Protein AF-A0A7J2QZD1-F1 (afdb_monomer)

Nearest PDB structures (foldseek):
  7pu7-assembly1_A  TM=4.861E-01  e=2.200E-01  Mycobacterium tuberculosis
  1z9f-assembly1_A  TM=4.225E-01  e=1.580E-01  Thermotoga maritima
  4rvz-assembly1_Z  TM=4.497E-01  e=9.758E-01  Archaeoglobus fulgidus DSM 4304
  8txr-assembly1_A  TM=4.037E-01  e=9.758E-01  Escherichia coli
  3f2b-assembly1_A  TM=4.109E-01  e=4.328E+00  Geobacillus kaustophilus

Secondary structure (DSSP, 8-state):
-------PPBP---BT-EEEEEE-TT---PEEEEETTTEEEEEEEEEETTEEEEEEE--HHHHHHHHHT---TT-EEEEEEEEETTEEEEEEEESS-------PPP------------------

Radius of gyration: 25.57 Å; Cα contacts (8 Å, |Δi|>4): 180; chains: 1; bounding box: 60×38×90 Å

Sequence (124 aa):
MTPSGDRKPKITFELDVPEEVTFSPDFVKPRELPSQDRGVFYIFECLHEGEEKVFLTAAWSMLQGLKDVEPLAGKTVIITKNMKEGKQHYDVEDLTNPEVPVERPGDEEPSDEDTEKVKKKGEE

Foldseek 3Di:
DPDDDDPAAEDDADAQDKFKWWAALPFDAWDWDQDPPPGIKTKGWTDGPNGTHIYIDPDPQVVVQCVVPPPRRGWIWIWHWYQDPNDIHIHIGTPRDPPDPPPDPDPPPDPDDDDDDDDDDDDD

Mean predicted aligned error: 13.03 Å

pLDDT: mean 77.76, std 17.55, range [39.12, 94.06]

Solvent-accessible surface area (backbone atoms only — not comparable to full-atom values): 7878 Å² total; per-residue (Å²): 135,83,80,91,72,82,83,56,51,71,65,77,84,45,78,79,38,75,41,63,39,29,29,40,69,82,49,84,74,68,48,80,45,80,40,99,87,78,47,63,33,38,36,41,66,27,33,42,94,87,40,72,27,28,41,76,47,72,52,64,50,45,55,50,32,56,56,76,53,55,75,51,44,56,31,36,30,35,41,30,27,42,78,53,96,90,36,88,37,35,48,55,43,65,69,73,53,91,74,67,85,78,75,72,78,72,88,71,75,84,82,78,79,86,85,90,79,89,89,79,91,80,89,132

Structure (mmCIF, N/CA/C/O backbone):
data_AF-A0A7J2QZD1-F1
#
_entry.id   AF-A0A7J2QZD1-F1
#
loop_
_atom_site.group_PDB
_atom_site.id
_atom_site.type_symbol
_atom_site.label_atom_id
_atom_site.label_alt_id
_atom_site.label_comp_id
_atom_site.label_asym_id
_atom_site.label_entity_id
_atom_site.label_seq_id
_atom_site.pdbx_PDB_ins_code
_atom_site.Cartn_x
_atom_site.Cartn_y
_atom_site.Cartn_z
_atom_site.occupancy
_atom_site.B_iso_or_equiv
_atom_site.auth_seq_id
_atom_site.auth_comp_id
_atom_site.auth_asym_id
_atom_site.auth_atom_id
_atom_site.pdbx_PDB_model_num
ATOM 1 N N . MET A 1 1 ? 23.175 7.566 18.210 1.00 39.12 1 MET A N 1
ATOM 2 C CA . MET A 1 1 ? 22.048 6.844 18.834 1.00 39.12 1 MET A CA 1
ATOM 3 C C . MET A 1 1 ? 20.766 7.443 18.282 1.00 39.12 1 MET A C 1
ATOM 5 O O . MET A 1 1 ? 20.357 8.499 18.738 1.00 39.12 1 MET A O 1
ATOM 9 N N . THR A 1 2 ? 20.207 6.861 17.224 1.00 42.78 2 THR A N 1
ATOM 10 C CA . THR A 1 2 ? 18.895 7.265 16.698 1.00 42.78 2 THR A CA 1
ATOM 11 C C . THR A 1 2 ? 17.828 6.619 17.580 1.00 42.78 2 THR A C 1
ATOM 13 O O . THR A 1 2 ? 17.892 5.404 17.775 1.00 42.78 2 THR A O 1
ATOM 16 N N . PRO A 1 3 ? 16.915 7.397 18.185 1.00 40.06 3 PRO A N 1
ATOM 17 C CA . PRO A 1 3 ? 15.989 6.872 19.173 1.00 40.06 3 PRO A CA 1
ATOM 18 C C . PRO A 1 3 ? 15.038 5.867 18.526 1.00 40.06 3 PRO A C 1
ATOM 20 O O . PRO A 1 3 ? 14.374 6.146 17.529 1.00 40.06 3 PRO A O 1
ATOM 23 N N . SER A 1 4 ? 15.005 4.683 19.125 1.00 46.69 4 SER A N 1
ATOM 24 C CA . SER A 1 4 ? 13.932 3.709 19.014 1.00 46.69 4 SER A CA 1
ATOM 25 C C . SER A 1 4 ? 12.625 4.377 19.449 1.00 46.69 4 SER A C 1
ATOM 27 O O . SER A 1 4 ? 12.433 4.629 20.634 1.00 46.69 4 SER A O 1
ATOM 29 N N . GLY A 1 5 ? 11.748 4.689 18.503 1.00 42.94 5 GLY A N 1
ATOM 30 C CA . GLY A 1 5 ? 10.390 5.156 18.762 1.00 42.94 5 GLY A CA 1
ATOM 31 C C . GLY A 1 5 ? 9.511 4.674 17.619 1.00 42.94 5 GLY A C 1
ATOM 32 O O . GLY A 1 5 ? 9.737 5.069 16.479 1.00 42.94 5 GLY A O 1
ATOM 33 N N . ASP A 1 6 ? 8.604 3.751 17.927 1.00 47.97 6 ASP A N 1
ATOM 34 C CA . ASP A 1 6 ? 7.564 3.233 17.034 1.00 47.97 6 ASP A CA 1
ATOM 35 C C . ASP A 1 6 ? 8.051 2.512 15.769 1.00 47.97 6 ASP A C 1
ATOM 37 O O . ASP A 1 6 ? 7.747 2.874 14.633 1.00 47.97 6 ASP A O 1
ATOM 41 N N . ARG A 1 7 ? 8.766 1.393 15.952 1.00 59.19 7 ARG A N 1
ATOM 42 C CA . ARG A 1 7 ? 8.829 0.362 14.904 1.00 59.19 7 ARG A CA 1
ATOM 43 C C . ARG A 1 7 ? 7.505 -0.405 14.890 1.00 59.19 7 ARG A C 1
ATOM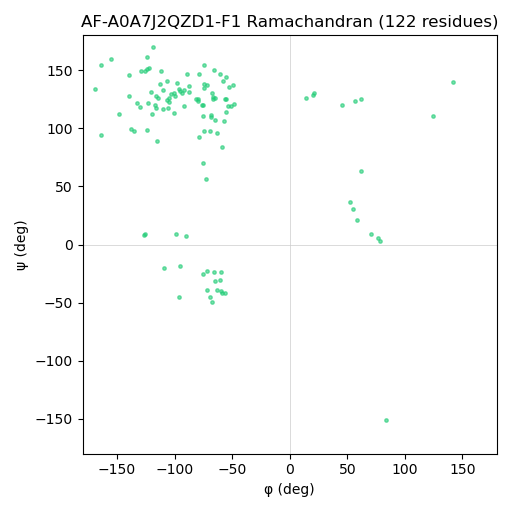 45 O O . ARG A 1 7 ? 7.482 -1.567 15.290 1.00 59.19 7 ARG A O 1
ATOM 52 N N . LYS A 1 8 ? 6.418 0.234 14.442 1.00 71.56 8 LYS A N 1
ATOM 53 C CA . LYS A 1 8 ? 5.226 -0.521 14.036 1.00 71.56 8 LYS A CA 1
ATOM 54 C C . LYS A 1 8 ? 5.673 -1.592 13.020 1.00 71.56 8 LYS A C 1
ATOM 56 O O . LYS A 1 8 ? 6.525 -1.287 12.169 1.00 71.56 8 LYS A O 1
ATOM 61 N N . PRO A 1 9 ? 5.202 -2.845 13.142 1.00 82.44 9 PRO A N 1
ATOM 62 C CA . PRO A 1 9 ? 5.580 -3.917 12.231 1.00 82.44 9 PRO A CA 1
ATOM 63 C C . PRO A 1 9 ? 5.291 -3.521 10.782 1.00 82.44 9 PRO A C 1
ATOM 65 O O . PRO A 1 9 ? 4.330 -2.806 10.506 1.00 82.44 9 PRO A O 1
ATOM 68 N N . LYS A 1 10 ? 6.151 -3.946 9.851 1.00 86.00 10 LYS A N 1
ATOM 69 C CA . LYS A 1 10 ? 5.982 -3.626 8.432 1.00 86.00 10 LYS A CA 1
ATOM 70 C C . LYS A 1 10 ? 5.230 -4.736 7.714 1.00 86.00 10 LYS A C 1
ATOM 72 O O . LYS A 1 10 ? 5.646 -5.887 7.819 1.00 86.00 10 LYS A O 1
ATOM 77 N N . ILE A 1 11 ? 4.200 -4.384 6.948 1.00 87.69 11 ILE A N 1
ATOM 78 C CA . ILE A 1 11 ? 3.570 -5.319 6.004 1.00 87.6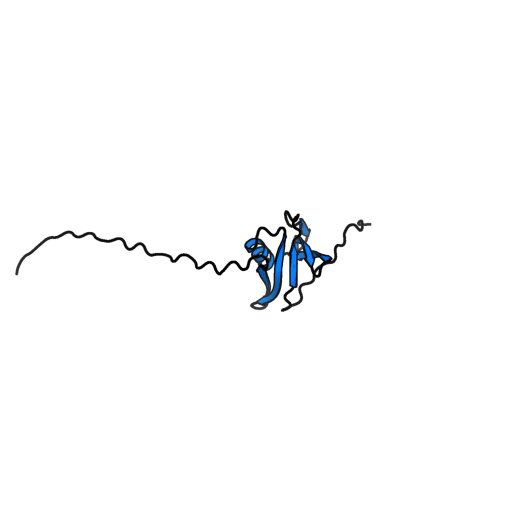9 11 ILE A CA 1
ATOM 79 C C . ILE A 1 11 ? 4.530 -5.533 4.833 1.00 87.69 11 ILE A C 1
ATOM 81 O O . ILE A 1 11 ? 5.154 -4.582 4.345 1.00 87.69 11 ILE A O 1
ATOM 85 N N . THR A 1 12 ? 4.665 -6.783 4.399 1.00 86.38 12 THR A N 1
ATOM 86 C CA . THR A 1 12 ? 5.446 -7.151 3.217 1.00 86.38 12 THR A CA 1
ATOM 87 C C . THR A 1 12 ? 4.512 -7.810 2.218 1.00 86.38 12 THR A C 1
ATOM 89 O O . THR A 1 12 ? 4.057 -8.913 2.459 1.00 86.38 12 THR A O 1
ATOM 92 N N . PHE A 1 13 ? 4.263 -7.147 1.090 1.00 88.62 13 PHE A N 1
ATOM 93 C CA . PHE A 1 13 ? 3.422 -7.706 0.032 1.00 88.62 13 PHE A CA 1
ATOM 94 C C . PHE A 1 13 ? 4.183 -8.791 -0.739 1.00 88.62 13 PHE A C 1
ATOM 96 O O . PHE A 1 13 ? 5.152 -8.499 -1.466 1.00 88.62 13 PHE A O 1
ATOM 103 N N . GLU A 1 14 ? 3.749 -10.035 -0.557 1.00 89.94 14 GLU A N 1
ATOM 104 C CA . GLU A 1 14 ? 4.198 -11.186 -1.337 1.00 89.94 14 GLU A CA 1
ATOM 105 C C . GLU A 1 14 ? 3.586 -11.164 -2.745 1.00 89.94 14 GLU A C 1
ATOM 107 O O . GLU A 1 14 ? 2.582 -10.504 -3.001 1.00 89.94 14 GLU A O 1
ATOM 112 N N . LEU A 1 15 ? 4.264 -11.802 -3.701 1.00 91.44 15 LEU A N 1
ATOM 113 C CA . LEU A 1 15 ? 3.820 -11.796 -5.094 1.00 91.44 15 LEU A CA 1
ATOM 114 C C . LEU A 1 15 ? 2.616 -12.728 -5.272 1.00 91.44 15 LEU A C 1
ATOM 116 O O . LEU A 1 15 ? 2.661 -13.852 -4.784 1.00 91.44 15 LEU A O 1
ATOM 120 N N . ASP A 1 16 ? 1.593 -12.262 -5.989 1.00 90.25 16 ASP A N 1
ATOM 121 C CA . ASP A 1 16 ? 0.336 -12.972 -6.258 1.00 90.25 16 ASP A CA 1
ATOM 122 C C . ASP A 1 16 ? -0.424 -13.376 -4.973 1.00 90.25 16 ASP A C 1
ATOM 124 O O . ASP A 1 16 ? -1.269 -14.272 -4.990 1.00 90.25 16 ASP A O 1
ATOM 128 N N . VAL A 1 17 ? -0.132 -12.707 -3.850 1.00 92.25 17 VAL A N 1
ATOM 129 C CA . VAL A 1 17 ? -0.806 -12.898 -2.561 1.00 92.25 17 VAL A CA 1
ATOM 130 C C . VAL A 1 17 ? -1.650 -11.655 -2.260 1.00 92.25 17 VAL A C 1
ATOM 132 O O . VAL A 1 17 ? -1.089 -10.559 -2.152 1.00 92.25 17 VAL A O 1
ATOM 135 N N . PRO A 1 18 ? -2.986 -11.792 -2.166 1.00 92.50 18 PRO A N 1
ATOM 136 C CA . PRO A 1 18 ? -3.863 -10.692 -1.797 1.00 92.50 18 PRO A CA 1
ATOM 137 C C . PRO A 1 18 ? -3.761 -10.420 -0.295 1.00 92.50 18 PRO A C 1
ATOM 139 O O . PRO A 1 18 ? -4.073 -11.283 0.523 1.00 92.50 18 PRO A O 1
ATOM 142 N N . GLU A 1 19 ? -3.359 -9.203 0.059 1.00 92.50 19 GLU A N 1
ATOM 143 C CA . GLU A 1 19 ? -3.206 -8.774 1.448 1.00 92.50 19 GLU A CA 1
ATOM 144 C C . GLU A 1 19 ? -4.352 -7.835 1.829 1.00 92.50 19 GLU A C 1
ATOM 146 O O . GLU A 1 19 ? -4.488 -6.747 1.264 1.00 92.50 19 GLU A O 1
ATOM 151 N N . GLU A 1 20 ? -5.170 -8.237 2.803 1.00 93.25 20 GLU A N 1
ATOM 152 C CA . GLU A 1 20 ? -6.240 -7.392 3.339 1.00 93.25 20 GLU A CA 1
ATOM 153 C C . GLU A 1 20 ? -5.669 -6.372 4.330 1.00 93.25 20 GLU A C 1
ATOM 155 O O . GLU A 1 20 ? -4.980 -6.717 5.297 1.00 93.25 20 GLU A O 1
ATOM 160 N N . VAL A 1 21 ? -5.952 -5.095 4.091 1.00 92.12 21 VAL A N 1
ATOM 161 C CA . VAL A 1 21 ? -5.423 -3.973 4.859 1.00 92.12 21 VAL A CA 1
ATOM 162 C C . VAL A 1 21 ? -6.563 -3.029 5.212 1.00 92.12 21 VAL A C 1
ATOM 164 O O . VAL A 1 21 ? -7.239 -2.493 4.339 1.00 92.12 21 VAL A O 1
ATOM 167 N N . THR A 1 22 ? -6.764 -2.788 6.504 1.00 91.75 22 THR A N 1
ATOM 168 C CA . THR A 1 22 ? -7.776 -1.848 7.001 1.00 91.75 22 THR A CA 1
ATOM 169 C C . THR A 1 22 ? -7.110 -0.569 7.475 1.00 91.75 22 THR A C 1
ATOM 171 O O . THR A 1 22 ? -6.260 -0.598 8.356 1.00 91.75 22 THR A O 1
ATOM 174 N N . PHE A 1 23 ? -7.472 0.581 6.929 1.00 90.44 23 PHE A N 1
ATOM 175 C CA . PHE A 1 23 ? -6.934 1.855 7.398 1.00 90.44 23 PHE A CA 1
ATOM 176 C C . PHE A 1 23 ? -7.634 2.305 8.677 1.00 90.44 23 PHE A C 1
ATOM 178 O O . PHE A 1 23 ? -8.828 2.077 8.872 1.00 90.44 23 PHE A O 1
ATOM 185 N N . SER A 1 24 ? -6.889 2.984 9.551 1.00 84.62 24 SER A N 1
ATOM 186 C CA . SER A 1 24 ? -7.468 3.546 10.772 1.00 84.62 24 SER A CA 1
ATOM 187 C C . SER A 1 24 ? -8.608 4.523 10.430 1.00 84.62 24 SER A C 1
ATOM 189 O O . SER A 1 24 ? -8.473 5.288 9.471 1.00 84.62 24 SER A O 1
ATOM 191 N N . PRO A 1 25 ? -9.717 4.555 11.190 1.00 82.94 25 PRO A N 1
A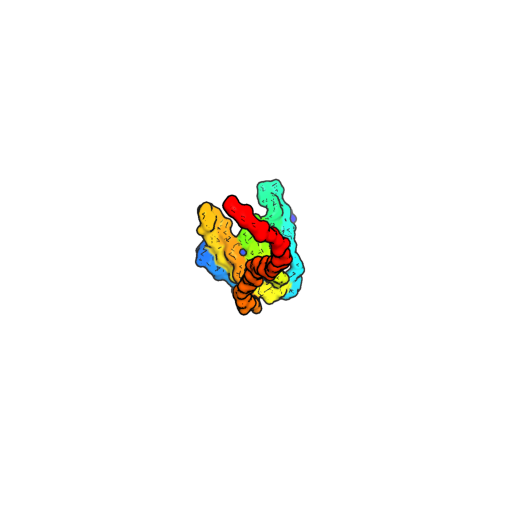TOM 192 C CA . PRO A 1 25 ? -10.751 5.585 11.031 1.00 82.94 25 PRO A CA 1
ATOM 193 C C . PRO A 1 25 ? -10.208 7.003 11.256 1.00 82.94 25 PRO A C 1
ATOM 195 O O . PRO A 1 25 ? -10.747 7.962 10.713 1.00 82.94 25 PRO A O 1
ATOM 198 N N . ASP A 1 26 ? -9.106 7.133 11.997 1.00 79.88 26 ASP A N 1
ATOM 199 C CA . ASP A 1 26 ? -8.409 8.399 12.229 1.00 79.88 26 ASP A CA 1
ATOM 200 C C . ASP A 1 26 ? -7.316 8.679 11.179 1.00 79.88 26 ASP A C 1
ATOM 202 O O . ASP A 1 26 ? -6.532 9.622 11.318 1.00 79.88 26 ASP A O 1
ATOM 206 N N . PHE A 1 27 ? -7.214 7.859 10.126 1.00 82.31 27 PHE A N 1
ATOM 207 C CA . PHE A 1 27 ? -6.235 8.066 9.064 1.00 82.31 27 PHE A CA 1
ATOM 208 C C . PHE A 1 27 ? -6.576 9.328 8.260 1.00 82.31 27 PHE A C 1
ATOM 210 O O . PHE A 1 27 ? -7.553 9.369 7.518 1.00 82.31 27 PHE A O 1
ATOM 217 N N . VAL A 1 28 ? -5.739 10.362 8.378 1.00 77.38 28 VAL A N 1
ATOM 218 C CA . VAL A 1 28 ? -5.939 11.637 7.665 1.00 77.38 28 VAL A CA 1
ATOM 219 C C . VAL A 1 28 ? -5.140 11.700 6.365 1.00 77.38 28 VAL A C 1
ATOM 221 O O . VAL A 1 28 ? -5.646 12.168 5.350 1.00 77.38 28 VAL A O 1
ATOM 224 N N . LYS A 1 29 ? -3.866 11.296 6.395 1.00 84.38 29 LYS A N 1
ATOM 225 C CA . LYS A 1 29 ? -2.967 11.334 5.234 1.00 84.38 29 LYS A CA 1
ATOM 226 C C . LYS A 1 29 ? -1.726 10.469 5.464 1.00 84.38 29 L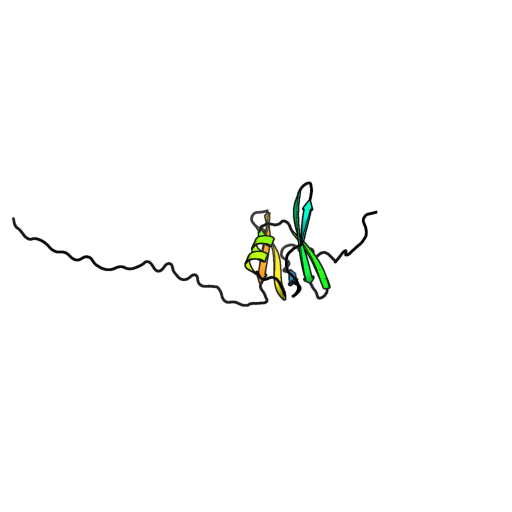YS A C 1
ATOM 228 O O . LYS A 1 29 ? -1.308 10.326 6.618 1.00 84.38 29 LYS A O 1
ATOM 233 N N . PRO A 1 30 ? -1.081 9.962 4.398 1.00 88.06 30 PRO A N 1
ATOM 234 C CA . PRO A 1 30 ? 0.188 9.264 4.535 1.00 88.06 30 PRO A CA 1
ATOM 235 C C . PRO A 1 30 ? 1.293 10.204 5.017 1.00 88.06 30 PRO A C 1
ATOM 237 O O . PRO A 1 30 ? 1.310 11.405 4.724 1.00 88.06 30 PRO A O 1
ATOM 240 N N . ARG A 1 31 ? 2.260 9.640 5.739 1.00 88.56 31 ARG A N 1
ATOM 241 C CA . ARG A 1 31 ? 3.467 10.355 6.152 1.00 88.56 31 ARG A CA 1
ATOM 242 C C . ARG A 1 31 ? 4.532 10.235 5.070 1.00 88.56 31 ARG A C 1
ATOM 244 O O . ARG A 1 31 ? 4.858 9.139 4.632 1.00 88.56 31 ARG A O 1
ATOM 251 N N . GLU A 1 32 ? 5.125 11.356 4.689 1.00 91.06 32 GLU A N 1
ATOM 252 C CA . GLU A 1 32 ? 6.207 11.385 3.707 1.00 91.06 32 GLU A CA 1
ATOM 253 C C . GLU A 1 32 ? 7.568 11.188 4.380 1.00 91.06 32 GLU A C 1
ATOM 255 O O . GLU A 1 32 ? 7.871 11.779 5.423 1.00 91.06 32 GLU A O 1
ATOM 260 N N . LEU A 1 33 ? 8.403 10.357 3.764 1.00 87.38 33 LEU A N 1
ATOM 261 C CA . LEU A 1 33 ? 9.785 10.126 4.149 1.00 87.38 33 LEU A CA 1
ATOM 262 C C . LEU A 1 33 ? 10.692 10.411 2.943 1.00 87.38 33 LEU A C 1
ATOM 264 O O . LEU A 1 33 ? 10.843 9.549 2.071 1.00 87.38 33 LEU A O 1
ATOM 268 N N . PRO A 1 34 ? 11.303 11.605 2.871 1.00 85.88 34 PRO A N 1
ATOM 269 C CA . PRO A 1 34 ? 12.260 11.911 1.820 1.00 85.88 34 PRO A CA 1
ATOM 270 C C . PRO A 1 34 ? 13.524 11.059 1.993 1.00 85.88 34 PRO A C 1
ATOM 272 O O . PRO A 1 34 ? 14.113 10.989 3.073 1.00 85.88 34 PRO A O 1
ATOM 275 N N . SER A 1 35 ? 13.950 10.415 0.913 1.00 83.88 35 SER A N 1
ATOM 276 C CA . SER A 1 35 ? 15.203 9.676 0.803 1.00 83.88 35 SER A CA 1
ATOM 277 C C . SER A 1 35 ? 16.148 10.431 -0.124 1.00 83.88 35 SER A C 1
ATOM 279 O O . SER A 1 35 ? 15.753 10.844 -1.212 1.00 83.88 35 SER A O 1
ATOM 281 N N . GLN A 1 36 ? 17.404 10.593 0.300 1.00 78.88 36 GLN A N 1
ATOM 282 C CA . GLN A 1 36 ? 18.412 11.341 -0.460 1.00 78.88 36 GLN A CA 1
ATOM 283 C C . GLN A 1 36 ? 18.684 10.732 -1.846 1.00 78.88 36 GLN A C 1
ATOM 285 O O . GLN A 1 36 ? 18.942 11.476 -2.784 1.00 78.88 36 GLN A O 1
ATOM 290 N N . ASP A 1 37 ? 18.553 9.408 -1.990 1.00 79.62 37 ASP A N 1
ATOM 291 C CA . ASP A 1 37 ? 18.935 8.689 -3.214 1.00 79.62 37 ASP A CA 1
ATOM 292 C C . ASP A 1 37 ? 17.751 8.150 -4.031 1.00 79.62 37 ASP A C 1
ATOM 294 O O . ASP A 1 37 ? 17.910 7.806 -5.200 1.00 79.62 37 ASP A O 1
ATOM 298 N N . ARG A 1 38 ? 16.568 7.998 -3.418 1.00 71.00 38 ARG A N 1
ATOM 299 C CA . ARG A 1 38 ? 15.446 7.236 -4.007 1.00 71.00 38 ARG A CA 1
ATOM 300 C C . ARG A 1 38 ? 14.122 7.999 -4.094 1.00 71.00 38 ARG A C 1
ATOM 302 O O . ARG A 1 38 ? 13.110 7.402 -4.444 1.00 71.00 38 ARG A O 1
ATOM 309 N N . GLY A 1 39 ? 14.125 9.301 -3.808 1.00 84.12 39 GLY A N 1
ATOM 310 C CA . GLY A 1 39 ? 12.923 10.136 -3.848 1.00 84.12 39 GLY A CA 1
ATOM 311 C C . GLY A 1 39 ? 12.101 10.060 -2.560 1.00 84.12 39 GLY A C 1
ATOM 312 O O . GLY A 1 39 ? 12.652 9.877 -1.477 1.00 84.12 39 GLY A O 1
ATOM 313 N N . VAL A 1 40 ? 10.784 10.245 -2.658 1.00 87.94 40 VAL A N 1
ATOM 314 C CA . VAL A 1 40 ? 9.877 10.284 -1.499 1.00 87.94 40 VAL A CA 1
ATOM 315 C C . VAL A 1 40 ? 9.187 8.934 -1.329 1.00 87.94 40 VAL A C 1
ATOM 317 O O . VAL A 1 40 ? 8.583 8.419 -2.267 1.00 87.94 40 VAL A O 1
ATOM 320 N N . PHE A 1 41 ? 9.267 8.372 -0.124 1.00 88.88 41 PHE A N 1
ATOM 321 C CA . PHE A 1 41 ? 8.467 7.218 0.276 1.00 88.88 41 PHE A CA 1
ATOM 322 C C . PHE A 1 41 ? 7.252 7.680 1.068 1.00 88.88 41 PHE A C 1
ATOM 324 O O . PHE A 1 41 ? 7.368 8.536 1.944 1.00 88.88 41 PHE A O 1
ATOM 331 N N . TYR A 1 42 ? 6.108 7.067 0.805 1.00 89.69 42 TYR A N 1
ATOM 332 C CA . TYR A 1 42 ? 4.881 7.297 1.553 1.00 89.69 42 TYR A CA 1
ATOM 333 C C . TYR A 1 42 ? 4.686 6.163 2.550 1.00 89.69 42 TYR A C 1
ATOM 335 O O . TYR A 1 42 ? 4.803 4.988 2.197 1.00 89.69 42 TYR A O 1
ATOM 343 N N . ILE A 1 43 ? 4.430 6.527 3.801 1.00 90.12 43 ILE A N 1
ATOM 344 C CA . ILE A 1 43 ? 4.184 5.619 4.915 1.00 90.12 43 ILE A CA 1
ATOM 345 C C . ILE A 1 43 ? 2.698 5.675 5.238 1.00 90.12 43 ILE A C 1
ATOM 347 O O . ILE A 1 43 ? 2.163 6.747 5.534 1.00 90.12 43 ILE A O 1
ATOM 351 N N . PHE A 1 44 ? 2.064 4.514 5.216 1.00 90.56 44 PHE A N 1
ATOM 352 C CA . PHE A 1 44 ? 0.661 4.340 5.551 1.00 90.56 44 PHE A CA 1
ATOM 353 C C . PHE A 1 44 ? 0.536 3.528 6.834 1.00 90.56 44 PHE A C 1
ATOM 355 O O . PHE A 1 44 ? 1.268 2.556 7.025 1.00 90.56 44 PHE A O 1
ATOM 362 N N . GLU A 1 45 ? -0.379 3.946 7.706 1.00 89.06 45 GLU A N 1
ATOM 363 C CA . GLU A 1 45 ? -0.717 3.244 8.941 1.00 89.06 45 GLU A CA 1
ATOM 364 C C . GLU A 1 45 ? -2.033 2.496 8.757 1.00 89.06 45 GLU A C 1
ATOM 366 O O . GLU A 1 45 ? -3.026 3.071 8.304 1.00 89.06 45 GLU A O 1
ATOM 371 N N . CYS A 1 46 ? -2.033 1.215 9.100 1.0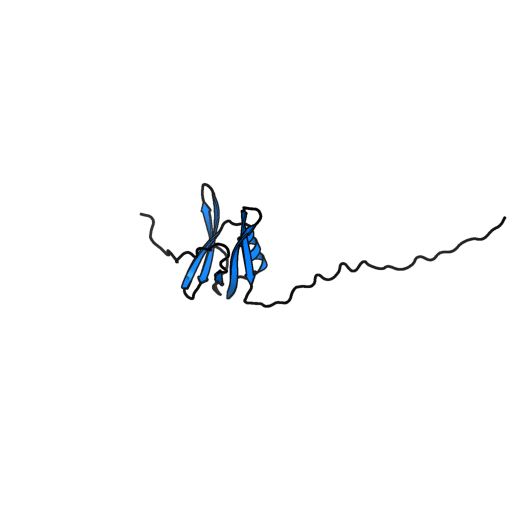0 90.19 46 CYS A N 1
ATOM 372 C CA . CYS A 1 46 ? -3.146 0.318 8.833 1.00 90.19 46 CYS A CA 1
ATOM 373 C C . CYS A 1 46 ? -3.161 -0.860 9.811 1.00 90.19 46 CYS A C 1
ATOM 375 O O . CYS A 1 46 ? -2.143 -1.215 10.395 1.00 90.19 46 CYS A O 1
ATOM 377 N N . LEU A 1 47 ? -4.306 -1.505 9.958 1.00 90.69 47 LEU A N 1
ATOM 378 C CA . LEU A 1 47 ? -4.463 -2.796 10.593 1.00 90.69 47 LEU A CA 1
ATOM 379 C C . LEU A 1 47 ? -4.371 -3.897 9.540 1.00 90.69 47 LEU A C 1
ATOM 381 O O . LEU A 1 47 ? -5.021 -3.831 8.498 1.00 90.69 47 LEU A O 1
ATOM 385 N N . HIS A 1 48 ? -3.592 -4.924 9.840 1.00 88.94 48 HIS A N 1
ATOM 386 C CA . HIS A 1 48 ? -3.489 -6.129 9.031 1.00 88.94 48 HIS A CA 1
ATOM 387 C C . HIS A 1 48 ? -3.415 -7.327 9.975 1.00 88.94 48 HIS A C 1
ATOM 389 O O . HIS A 1 48 ? -2.633 -7.313 10.928 1.00 88.94 48 HIS A O 1
ATOM 395 N N . GLU A 1 49 ? -4.287 -8.313 9.756 1.00 86.44 49 GLU A N 1
ATOM 396 C CA . GLU A 1 49 ? -4.493 -9.462 10.657 1.00 86.44 49 GLU A CA 1
ATOM 397 C C . GLU A 1 49 ? -4.825 -9.063 12.111 1.00 86.44 49 GLU A C 1
ATOM 399 O O . GLU A 1 49 ? -4.483 -9.754 13.068 1.00 86.44 49 GLU A O 1
ATOM 404 N N . GLY A 1 50 ? -5.490 -7.918 12.295 1.00 83.12 50 GLY A N 1
ATOM 405 C CA . GLY A 1 50 ? -5.841 -7.393 13.619 1.00 83.12 50 GLY A CA 1
ATOM 406 C C . GLY A 1 50 ? -4.695 -6.698 14.365 1.00 83.12 50 GLY A C 1
ATOM 407 O O . GLY A 1 50 ? -4.906 -6.235 15.485 1.00 83.12 50 GLY A O 1
ATOM 408 N N . GLU A 1 51 ? -3.512 -6.570 13.760 1.00 86.88 51 GLU A N 1
ATOM 409 C CA . GLU A 1 51 ? -2.380 -5.832 14.325 1.00 86.88 51 GLU A CA 1
ATOM 410 C C . GLU A 1 51 ? -2.153 -4.505 13.595 1.00 86.88 51 GLU A C 1
ATOM 412 O O . GLU A 1 51 ? -2.213 -4.436 12.367 1.00 86.88 51 GLU A O 1
ATOM 417 N N . GLU A 1 52 ? -1.823 -3.448 14.341 1.00 88.12 52 GLU A N 1
ATOM 418 C CA . GLU A 1 52 ? -1.383 -2.181 13.754 1.00 88.12 52 GLU A CA 1
ATOM 419 C C . GLU A 1 52 ? -0.009 -2.346 13.095 1.00 88.12 52 GLU A C 1
ATOM 421 O O . GLU A 1 52 ? 1.025 -2.479 13.757 1.00 88.12 52 GLU A O 1
ATOM 426 N N . LYS A 1 53 ? 0.001 -2.296 11.768 1.00 90.44 53 LYS A N 1
ATOM 427 C CA . LYS A 1 53 ? 1.190 -2.369 10.928 1.00 90.44 53 LYS A CA 1
ATOM 428 C C . LYS A 1 53 ? 1.327 -1.084 10.107 1.00 90.44 53 LYS A C 1
ATOM 430 O O . LYS A 1 53 ? 0.459 -0.211 10.067 1.00 90.44 53 LYS A O 1
ATOM 435 N N . VAL A 1 54 ? 2.472 -0.939 9.460 1.00 90.44 54 VAL A N 1
ATOM 436 C CA . VAL A 1 54 ? 2.719 0.130 8.493 1.00 90.44 54 VAL A CA 1
ATOM 437 C C . VAL A 1 54 ? 3.252 -0.458 7.205 1.00 90.44 54 VAL A C 1
ATOM 439 O O . VAL A 1 54 ? 3.987 -1.444 7.222 1.00 90.44 54 VAL A O 1
ATOM 442 N N . PHE A 1 55 ? 2.960 0.167 6.076 1.00 90.75 55 PHE A N 1
ATOM 443 C CA . PHE A 1 55 ? 3.656 -0.154 4.836 1.00 90.75 55 PHE A CA 1
ATOM 444 C C . PHE A 1 55 ? 4.251 1.100 4.217 1.00 90.75 55 PHE A C 1
ATOM 446 O O . PHE A 1 55 ? 3.766 2.216 4.407 1.00 90.75 55 PHE A O 1
ATOM 453 N N . LEU A 1 56 ? 5.365 0.906 3.513 1.00 90.00 56 LEU A N 1
ATOM 454 C CA . LEU A 1 56 ? 6.079 1.969 2.827 1.00 90.00 56 LEU A CA 1
ATOM 455 C C . LEU A 1 56 ? 6.046 1.684 1.337 1.00 90.00 56 LEU A C 1
ATOM 457 O O . LEU A 1 56 ? 6.450 0.602 0.911 1.00 90.00 56 LEU A O 1
ATOM 461 N N . THR A 1 57 ? 5.623 2.665 0.552 1.00 89.44 57 THR A N 1
ATOM 462 C CA . THR A 1 57 ? 5.581 2.532 -0.901 1.00 89.44 57 THR A CA 1
ATOM 463 C C . THR A 1 57 ? 6.024 3.812 -1.595 1.00 89.44 57 THR A C 1
ATOM 465 O O . THR A 1 57 ? 5.812 4.923 -1.114 1.00 89.44 57 THR A O 1
ATOM 468 N N . ALA A 1 58 ? 6.674 3.631 -2.738 1.00 88.94 58 ALA A N 1
ATOM 469 C CA . ALA A 1 58 ? 6.912 4.668 -3.740 1.00 88.94 58 ALA A CA 1
ATOM 470 C C . ALA A 1 58 ? 6.394 4.209 -5.119 1.00 88.94 58 ALA A C 1
ATOM 472 O O . ALA A 1 58 ? 6.680 4.831 -6.140 1.00 88.94 58 ALA A O 1
ATOM 473 N N . ALA A 1 59 ? 5.673 3.081 -5.165 1.00 90.06 59 ALA A N 1
ATOM 474 C CA . ALA A 1 59 ? 5.158 2.524 -6.402 1.00 90.06 59 ALA A CA 1
ATOM 475 C C . ALA A 1 59 ? 3.944 3.333 -6.856 1.00 90.06 59 ALA A C 1
ATOM 477 O O . ALA A 1 59 ? 2.933 3.393 -6.158 1.00 90.06 59 ALA A O 1
ATOM 478 N N . TRP A 1 60 ? 4.038 3.919 -8.049 1.00 90.25 60 TRP A N 1
ATOM 479 C CA . TRP A 1 60 ? 2.967 4.740 -8.607 1.00 90.25 60 TRP A CA 1
ATOM 480 C C . TRP A 1 60 ? 1.632 3.990 -8.701 1.00 90.25 60 TRP A C 1
ATOM 482 O O . TRP A 1 60 ? 0.612 4.547 -8.321 1.00 90.25 60 TRP A O 1
ATOM 492 N N . SER A 1 61 ? 1.635 2.719 -9.126 1.00 92.62 61 SER A N 1
ATOM 493 C CA . SER A 1 61 ? 0.408 1.912 -9.238 1.00 92.62 61 SER A CA 1
ATOM 494 C C . SER A 1 61 ? -0.314 1.755 -7.901 1.00 92.62 61 SER A C 1
ATOM 496 O O . SER A 1 61 ? -1.529 1.872 -7.843 1.00 92.62 61 SER A O 1
ATOM 498 N N . MET A 1 62 ? 0.443 1.569 -6.817 1.00 92.19 62 MET A N 1
ATOM 499 C CA . MET A 1 62 ? -0.117 1.443 -5.475 1.00 92.19 62 MET A CA 1
ATOM 500 C C . MET A 1 62 ? -0.694 2.774 -4.990 1.00 92.19 62 MET A C 1
ATOM 502 O O . MET A 1 62 ? -1.797 2.813 -4.462 1.00 92.19 62 MET A O 1
ATOM 506 N N . LEU A 1 63 ? 0.040 3.873 -5.193 1.00 91.88 63 LEU A N 1
ATOM 507 C CA . LEU A 1 63 ? -0.423 5.214 -4.826 1.00 91.88 63 LEU A CA 1
ATOM 508 C C . LEU A 1 63 ? -1.674 5.617 -5.611 1.00 91.88 63 LEU A C 1
ATOM 510 O O . LEU A 1 63 ? -2.569 6.238 -5.049 1.00 91.88 63 LEU A O 1
ATOM 514 N N . GLN A 1 64 ? -1.736 5.258 -6.893 1.00 91.44 64 GLN A N 1
ATOM 515 C CA . GLN A 1 64 ? -2.891 5.515 -7.741 1.00 91.44 64 GLN A CA 1
ATOM 516 C C . GLN A 1 64 ? -4.102 4.693 -7.288 1.00 91.44 64 GLN A C 1
ATOM 518 O O . GLN A 1 64 ? -5.147 5.280 -7.041 1.00 91.44 64 GLN A O 1
ATOM 523 N N . GLY A 1 65 ? -3.938 3.385 -7.068 1.00 90.56 65 GLY A N 1
ATOM 524 C CA . GLY A 1 65 ? -5.025 2.538 -6.570 1.00 90.56 65 GLY A CA 1
ATOM 525 C C . GLY A 1 65 ? -5.569 3.008 -5.218 1.00 90.56 65 GLY A C 1
ATOM 526 O O . GLY A 1 65 ? -6.776 3.094 -5.040 1.00 90.56 65 GLY A O 1
ATOM 527 N N . LEU A 1 66 ? -4.692 3.416 -4.291 1.00 90.69 66 LEU A N 1
ATOM 528 C CA . LEU A 1 66 ? -5.097 3.997 -3.003 1.00 90.69 66 LEU A CA 1
ATOM 529 C C . LEU A 1 66 ? -5.837 5.335 -3.145 1.00 90.69 66 LEU A C 1
ATOM 531 O O . LEU A 1 66 ? -6.688 5.650 -2.318 1.00 90.69 66 LEU A O 1
ATOM 535 N N . LYS A 1 67 ? -5.513 6.122 -4.173 1.00 89.56 67 LYS A N 1
ATOM 536 C CA . LYS A 1 67 ? -6.196 7.382 -4.473 1.00 89.56 67 LYS A CA 1
ATOM 537 C C . LYS A 1 67 ? -7.600 7.145 -5.031 1.00 89.56 67 LYS A C 1
ATOM 539 O O . LYS A 1 67 ? -8.527 7.866 -4.676 1.00 89.56 67 LYS A O 1
ATOM 544 N N . ASP A 1 68 ? -7.757 6.129 -5.875 1.00 88.44 68 ASP A N 1
ATOM 545 C CA . ASP A 1 68 ? -9.042 5.786 -6.495 1.00 88.44 68 ASP A CA 1
ATOM 546 C C . ASP A 1 68 ? -10.075 5.301 -5.460 1.00 88.44 68 ASP A C 1
ATOM 548 O O . ASP A 1 68 ? -11.278 5.443 -5.670 1.00 88.44 68 ASP A O 1
ATOM 552 N N . VAL A 1 69 ? -9.613 4.800 -4.310 1.00 88.06 69 VAL A N 1
ATOM 553 C CA . VAL A 1 69 ? -10.465 4.346 -3.199 1.00 88.06 69 VAL A CA 1
ATOM 554 C C . VAL A 1 69 ? -10.613 5.379 -2.073 1.00 88.06 69 VAL A C 1
ATOM 556 O O . VAL A 1 69 ? -11.170 5.056 -1.022 1.00 88.06 69 VAL A O 1
ATOM 559 N N . GLU A 1 70 ? -10.149 6.622 -2.237 1.00 85.38 70 GLU A N 1
ATOM 560 C CA . GLU A 1 70 ? -10.336 7.657 -1.211 1.00 85.38 70 GLU A CA 1
ATOM 561 C C . GLU A 1 70 ? -11.833 7.929 -0.925 1.00 85.38 70 GLU A C 1
ATOM 563 O O . GLU A 1 70 ? -12.675 7.824 -1.818 1.00 85.38 70 GLU A O 1
ATOM 568 N N . PRO A 1 71 ? -12.213 8.269 0.323 1.00 88.50 71 PRO A N 1
ATOM 569 C CA . PRO A 1 71 ? -11.359 8.430 1.504 1.00 88.50 71 PRO A CA 1
ATOM 570 C C . PRO A 1 71 ? -10.892 7.086 2.081 1.00 88.50 71 PRO A C 1
ATOM 572 O O . PRO A 1 71 ? -11.688 6.168 2.206 1.00 88.50 71 PRO A O 1
ATOM 575 N N . LEU A 1 72 ? -9.620 6.983 2.481 1.00 87.69 72 LEU A N 1
ATOM 576 C CA . LEU A 1 72 ? -9.061 5.747 3.053 1.00 87.69 72 LEU A CA 1
ATOM 577 C C . LEU A 1 72 ? -9.500 5.490 4.500 1.00 87.69 72 LEU A C 1
ATOM 579 O O . LEU A 1 72 ? -9.503 4.349 4.937 1.00 87.69 72 LEU A O 1
ATOM 583 N N . ALA A 1 73 ? -9.857 6.530 5.253 1.00 88.00 73 ALA A N 1
ATOM 584 C CA . ALA A 1 73 ? -10.186 6.430 6.671 1.00 88.00 73 ALA A CA 1
ATOM 585 C C . ALA A 1 73 ? -11.273 5.375 6.949 1.00 88.00 73 ALA A C 1
ATOM 587 O O . ALA A 1 73 ? -12.3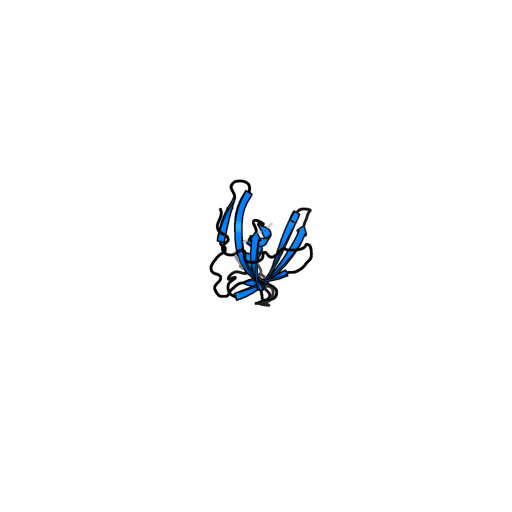98 5.494 6.466 1.00 88.00 73 ALA A O 1
ATOM 588 N N . GLY A 1 74 ? -10.934 4.352 7.739 1.00 86.00 74 GLY A N 1
ATOM 589 C CA . GLY A 1 74 ? -11.857 3.278 8.117 1.00 86.00 74 GLY A CA 1
ATOM 590 C C . GLY A 1 74 ? -12.230 2.311 6.988 1.00 86.00 74 GLY A C 1
ATOM 591 O O . GLY A 1 74 ? -13.126 1.493 7.191 1.00 86.00 74 GLY A O 1
ATOM 592 N N . LYS A 1 75 ? -11.577 2.393 5.820 1.00 88.31 75 LYS A N 1
ATOM 593 C CA . LYS A 1 75 ? -11.794 1.460 4.709 1.00 88.31 75 LYS A CA 1
ATOM 594 C C . LYS A 1 75 ? -10.883 0.248 4.795 1.00 88.31 75 LYS A C 1
ATOM 596 O O . LYS A 1 75 ? -9.721 0.347 5.199 1.00 88.31 75 LYS A O 1
ATOM 601 N N . THR A 1 76 ? -11.409 -0.876 4.336 1.00 91.50 76 THR A N 1
ATOM 602 C CA . THR A 1 76 ? -10.673 -2.116 4.127 1.00 91.50 76 THR A CA 1
ATOM 603 C C . THR A 1 76 ? -10.447 -2.309 2.638 1.00 91.50 76 THR A C 1
ATOM 605 O O . THR A 1 76 ? -11.388 -2.281 1.847 1.00 91.50 76 THR A O 1
ATOM 608 N N . VAL A 1 77 ? -9.190 -2.505 2.259 1.00 93.06 77 VAL A N 1
ATOM 609 C CA . VAL A 1 77 ? -8.779 -2.742 0.876 1.00 93.06 77 VAL A CA 1
ATOM 610 C C . VAL A 1 77 ? -8.003 -4.047 0.777 1.00 93.06 77 VAL A C 1
ATOM 612 O O . VAL A 1 77 ? -7.311 -4.435 1.718 1.00 93.06 77 VAL A O 1
ATOM 615 N N . ILE A 1 78 ? -8.069 -4.699 -0.377 1.00 93.75 78 ILE A N 1
ATOM 616 C CA . ILE A 1 78 ? -7.133 -5.756 -0.754 1.00 93.75 78 ILE A CA 1
ATOM 617 C C . ILE A 1 78 ? -6.040 -5.126 -1.599 1.00 93.75 78 ILE A C 1
ATOM 619 O O . ILE A 1 78 ? -6.318 -4.391 -2.545 1.00 93.75 78 ILE A O 1
ATOM 623 N N . ILE A 1 79 ? -4.793 -5.432 -1.268 1.00 94.06 79 ILE A N 1
ATOM 624 C CA . ILE A 1 79 ? -3.633 -5.028 -2.049 1.00 94.06 79 ILE A CA 1
ATOM 625 C C . ILE A 1 79 ? -2.961 -6.291 -2.564 1.00 94.06 79 ILE A C 1
ATOM 627 O O . ILE A 1 79 ? -2.439 -7.084 -1.781 1.00 94.06 79 ILE A O 1
ATOM 631 N N . THR A 1 80 ? -2.914 -6.443 -3.882 1.00 94.00 80 THR A N 1
ATOM 632 C CA . THR A 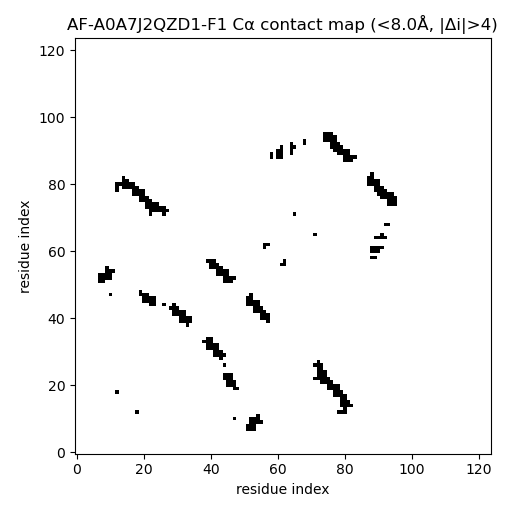1 80 ? -2.258 -7.582 -4.527 1.00 94.00 80 THR A CA 1
ATOM 633 C C . THR A 1 80 ? -1.053 -7.095 -5.311 1.00 94.00 80 THR A C 1
ATOM 635 O O . THR A 1 80 ? -1.150 -6.201 -6.155 1.00 94.00 80 THR A O 1
ATOM 638 N N . LYS A 1 81 ? 0.114 -7.675 -5.037 1.00 94.00 81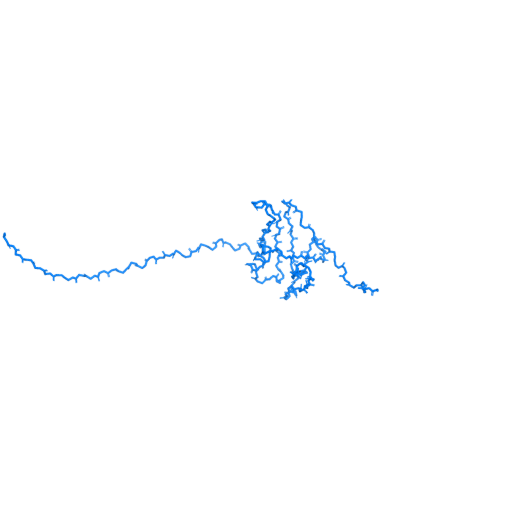 LYS A N 1
ATOM 639 C CA . LYS A 1 81 ? 1.335 -7.381 -5.787 1.00 94.00 81 LYS A CA 1
ATOM 640 C C . LYS A 1 81 ? 1.480 -8.368 -6.936 1.00 94.00 81 LYS A C 1
ATOM 642 O O . LYS A 1 81 ? 1.676 -9.552 -6.703 1.00 94.00 81 LYS A O 1
ATOM 647 N N . ASN A 1 82 ? 1.503 -7.859 -8.160 1.00 93.88 82 ASN A N 1
ATOM 648 C CA . ASN A 1 82 ? 1.570 -8.659 -9.380 1.00 93.88 82 ASN A CA 1
ATOM 649 C C . ASN A 1 82 ? 2.773 -8.256 -10.245 1.00 93.88 82 ASN A C 1
ATOM 651 O O . ASN A 1 82 ? 3.337 -7.166 -10.109 1.00 93.88 82 ASN A O 1
ATOM 655 N N . MET A 1 83 ? 3.178 -9.127 -11.171 1.00 93.25 83 MET A N 1
ATOM 656 C CA . MET A 1 83 ? 4.151 -8.788 -12.217 1.00 93.25 83 MET A CA 1
ATOM 657 C C . MET A 1 83 ? 3.417 -8.507 -13.529 1.00 93.25 83 MET A C 1
ATOM 659 O O . MET A 1 83 ? 2.868 -9.417 -14.145 1.00 93.25 83 MET A O 1
ATOM 663 N N . LYS A 1 84 ? 3.455 -7.259 -14.002 1.00 89.12 84 LYS A N 1
ATOM 664 C CA . LYS A 1 84 ? 2.853 -6.845 -15.277 1.00 89.12 84 LYS A CA 1
ATOM 665 C C . LYS A 1 84 ? 3.944 -6.360 -16.218 1.00 89.12 84 LYS A C 1
ATOM 667 O O . LYS A 1 84 ? 4.694 -5.446 -15.884 1.00 89.12 84 LYS A O 1
ATOM 672 N N . GLU A 1 85 ? 4.076 -7.013 -17.371 1.00 89.75 85 GLU A N 1
ATOM 673 C CA . GLU A 1 85 ? 5.088 -6.675 -18.389 1.00 89.75 85 GLU A CA 1
ATOM 674 C C . GLU A 1 85 ? 6.525 -6.611 -17.822 1.00 89.75 85 GLU A C 1
ATOM 676 O O . GLU A 1 85 ? 7.331 -5.753 -18.181 1.00 89.75 85 GLU A O 1
ATOM 681 N N . GLY A 1 86 ? 6.845 -7.503 -16.876 1.00 88.94 86 GLY A N 1
ATOM 682 C CA . GLY A 1 86 ? 8.157 -7.558 -16.221 1.00 88.94 86 GLY A CA 1
ATOM 683 C C . GLY A 1 86 ? 8.400 -6.476 -15.159 1.00 88.94 86 GLY A C 1
ATOM 684 O O . GLY A 1 86 ? 9.505 -6.395 -14.622 1.00 88.94 86 GLY A O 1
ATOM 685 N N . LYS A 1 87 ? 7.394 -5.660 -14.828 1.00 89.19 87 LYS A N 1
ATOM 686 C CA . LYS A 1 87 ? 7.450 -4.648 -13.766 1.00 89.19 87 LYS A CA 1
ATOM 687 C C . LYS A 1 87 ? 6.534 -5.030 -12.610 1.00 89.19 87 LYS A C 1
ATOM 689 O O . LYS A 1 87 ? 5.490 -5.644 -12.809 1.00 89.19 87 LYS A O 1
ATOM 694 N N . GLN A 1 88 ? 6.920 -4.628 -11.401 1.00 89.50 88 GLN A N 1
ATOM 695 C CA . GLN A 1 88 ? 6.052 -4.754 -10.233 1.00 89.50 88 GLN A CA 1
ATOM 696 C C . GLN A 1 88 ? 4.852 -3.823 -10.397 1.00 89.50 88 GLN A C 1
ATOM 698 O O . GLN A 1 88 ? 5.016 -2.625 -10.642 1.00 89.50 88 GLN A O 1
ATOM 703 N N . HIS A 1 89 ? 3.666 -4.391 -10.258 1.00 92.94 89 HIS A N 1
ATOM 704 C CA . HIS A 1 89 ? 2.388 -3.707 -10.253 1.00 92.94 89 HIS A CA 1
ATOM 705 C C . HIS A 1 89 ? 1.675 -4.016 -8.938 1.00 92.94 89 HIS A C 1
ATOM 707 O O . HIS A 1 89 ? 1.923 -5.050 -8.321 1.00 92.94 89 HIS A O 1
ATOM 713 N N . TYR A 1 90 ? 0.827 -3.097 -8.499 1.00 93.69 90 TYR A N 1
ATOM 714 C CA . TYR A 1 90 ? 0.031 -3.256 -7.289 1.00 93.69 90 TYR A CA 1
ATOM 715 C C . TYR A 1 90 ? -1.400 -2.923 -7.665 1.00 93.69 90 TYR A C 1
ATOM 717 O O . TYR A 1 90 ? -1.647 -1.798 -8.102 1.00 93.69 90 TYR A O 1
ATOM 725 N N . ASP A 1 91 ? -2.281 -3.900 -7.516 1.00 92.75 91 ASP A N 1
ATOM 726 C CA . ASP A 1 91 ? -3.719 -3.759 -7.691 1.00 92.75 91 ASP A CA 1
ATOM 727 C C . ASP A 1 91 ? -4.338 -3.520 -6.309 1.00 92.75 91 ASP A C 1
ATOM 729 O O . ASP A 1 91 ? -3.955 -4.174 -5.335 1.00 92.75 91 ASP A O 1
ATOM 733 N N . VAL A 1 92 ? -5.229 -2.533 -6.211 1.00 92.94 92 VAL A N 1
ATOM 734 C CA . VAL A 1 92 ? -5.893 -2.135 -4.963 1.00 92.94 92 VAL A CA 1
ATOM 735 C C . VAL A 1 92 ? -7.396 -2.222 -5.185 1.00 92.94 92 VAL A C 1
ATOM 737 O O . VAL A 1 92 ? -7.917 -1.565 -6.084 1.00 92.94 92 VAL A O 1
ATOM 740 N N . GLU A 1 93 ? -8.078 -3.019 -4.373 1.00 91.88 93 GLU A N 1
ATOM 741 C CA . GLU A 1 93 ? -9.520 -3.257 -4.463 1.00 91.88 93 GLU A CA 1
ATOM 742 C C . GLU A 1 93 ? -10.193 -2.841 -3.151 1.00 91.88 93 GLU A C 1
ATOM 744 O O . GLU A 1 93 ? -9.725 -3.211 -2.076 1.00 91.88 93 GLU A O 1
ATOM 749 N N . ASP A 1 94 ? -11.280 -2.067 -3.210 1.00 89.25 94 ASP A N 1
ATOM 750 C CA . ASP A 1 94 ? -12.061 -1.699 -2.020 1.00 89.25 94 ASP A CA 1
ATOM 751 C C . ASP A 1 94 ? -13.026 -2.829 -1.640 1.00 89.25 94 ASP A C 1
ATOM 753 O O . ASP A 1 94 ? -13.844 -3.258 -2.453 1.00 89.25 94 ASP A O 1
ATOM 757 N N . LEU A 1 95 ? -12.948 -3.299 -0.394 1.00 83.50 95 LEU A N 1
ATOM 758 C CA . LEU A 1 95 ? -13.870 -4.295 0.165 1.00 83.50 95 LEU A CA 1
ATOM 759 C C . LEU A 1 95 ? -15.022 -3.662 0.945 1.00 83.50 95 LEU A C 1
ATOM 761 O O . LEU A 1 95 ? -16.037 -4.313 1.196 1.00 83.50 95 LEU A O 1
ATOM 765 N N . THR A 1 96 ? -14.866 -2.404 1.355 1.00 68.12 96 THR A N 1
ATOM 766 C CA . THR A 1 96 ? -15.839 -1.702 2.205 1.00 68.12 96 THR A CA 1
ATOM 767 C C . THR A 1 96 ? -17.110 -1.351 1.443 1.00 68.12 96 THR A C 1
ATOM 769 O O . THR A 1 96 ? -18.164 -1.152 2.048 1.00 68.12 96 THR A O 1
ATOM 772 N N . ASN A 1 97 ? -17.014 -1.277 0.118 1.00 53.00 97 ASN A N 1
ATOM 773 C CA . ASN A 1 97 ? -18.095 -0.843 -0.733 1.00 53.00 97 ASN A CA 1
ATOM 774 C C . ASN A 1 97 ? -18.169 -1.734 -1.980 1.00 53.00 97 ASN A C 1
ATOM 776 O O . ASN A 1 97 ? -17.437 -1.511 -2.944 1.00 53.00 97 ASN A O 1
ATOM 780 N N . PRO A 1 98 ? -19.067 -2.733 -2.024 1.00 47.44 98 PRO A N 1
ATOM 781 C CA . PRO A 1 98 ? -19.419 -3.390 -3.275 1.00 47.44 98 PRO A CA 1
ATOM 782 C C . PRO A 1 98 ? -20.289 -2.439 -4.123 1.00 47.44 98 PRO A C 1
ATOM 784 O O . PRO A 1 98 ? -21.424 -2.763 -4.472 1.00 47.44 98 PRO A O 1
ATOM 787 N N . GLU A 1 99 ? -19.803 -1.232 -4.429 1.00 42.75 99 GLU A N 1
ATOM 788 C CA . GLU A 1 99 ? -20.462 -0.339 -5.380 1.00 42.75 99 GLU A CA 1
ATOM 789 C C . GLU A 1 99 ? -20.122 -0.801 -6.798 1.00 42.75 99 GLU A C 1
ATOM 791 O O . GLU A 1 99 ? -19.072 -0.512 -7.363 1.00 42.75 99 GLU A O 1
ATOM 796 N N . VAL A 1 100 ? -21.032 -1.643 -7.289 1.00 48.44 100 VAL A N 1
ATOM 797 C CA . VAL A 1 100 ? -21.552 -1.766 -8.657 1.00 48.44 100 VAL A CA 1
ATOM 798 C C . VAL A 1 100 ? -20.731 -1.026 -9.729 1.00 48.44 100 VAL A C 1
ATOM 800 O O . VAL A 1 100 ? -20.566 0.190 -9.626 1.00 48.44 100 VAL A O 1
ATOM 803 N N . PRO A 1 101 ? -20.285 -1.709 -10.806 1.00 44.16 101 PRO A N 1
ATOM 804 C CA . PRO A 1 101 ? -19.564 -1.061 -11.896 1.00 44.16 101 PRO A CA 1
ATOM 805 C C . PRO A 1 101 ? -20.344 0.160 -12.385 1.00 44.16 101 PRO A C 1
ATOM 807 O O . PRO A 1 101 ? -21.481 0.041 -12.836 1.00 44.16 101 PRO A O 1
ATOM 810 N N . VAL A 1 102 ? -19.720 1.334 -12.285 1.00 51.44 102 VAL A N 1
ATOM 811 C CA . VAL A 1 102 ? -20.212 2.561 -12.905 1.00 51.44 102 VAL A CA 1
ATOM 812 C C . VAL A 1 102 ? -20.190 2.325 -14.413 1.00 51.44 102 VAL A C 1
ATOM 814 O O . VAL A 1 102 ? -19.152 2.449 -15.068 1.00 51.44 102 VAL A O 1
ATOM 817 N N . GLU A 1 103 ? -21.335 1.928 -14.966 1.00 48.75 103 GLU A N 1
ATOM 818 C CA . GLU A 1 103 ? -21.595 2.050 -16.392 1.00 48.75 103 GLU A CA 1
ATOM 819 C C . GLU A 1 103 ? -21.380 3.522 -16.742 1.00 48.75 103 GLU A C 1
ATOM 821 O O . GLU A 1 103 ? -22.055 4.417 -16.231 1.00 48.75 103 GLU A O 1
ATOM 826 N N . ARG A 1 104 ? -20.354 3.779 -17.557 1.00 54.16 104 ARG A N 1
ATOM 827 C CA . ARG A 1 104 ? -20.099 5.110 -18.102 1.00 54.16 104 ARG A CA 1
ATOM 828 C C . ARG A 1 104 ? -21.386 5.531 -18.812 1.00 54.16 104 ARG A C 1
ATOM 830 O O . ARG A 1 104 ? -21.830 4.763 -19.669 1.00 54.16 104 ARG A O 1
ATOM 837 N N . PRO A 1 105 ? -21.993 6.687 -18.489 1.00 46.84 105 PRO A N 1
ATOM 838 C CA . PRO A 1 105 ? -23.086 7.183 -19.302 1.00 46.84 105 PRO A CA 1
ATOM 839 C C . PRO A 1 105 ? -22.553 7.296 -20.726 1.00 46.84 105 PRO A C 1
ATOM 841 O O . PRO A 1 105 ? -21.474 7.853 -20.950 1.00 46.84 105 PRO A O 1
ATOM 844 N N . GLY A 1 106 ? -23.266 6.640 -21.640 1.00 51.25 106 GLY A N 1
ATOM 845 C CA . GLY A 1 106 ? -22.958 6.658 -23.053 1.00 51.25 106 GLY A CA 1
ATOM 846 C C . GLY A 1 106 ? -22.753 8.094 -23.503 1.00 51.25 106 GLY A C 1
ATOM 847 O O . GLY A 1 106 ? -23.495 8.993 -23.108 1.00 51.25 106 GLY A O 1
ATOM 848 N N . ASP A 1 107 ? -21.720 8.278 -24.316 1.00 49.31 107 ASP A N 1
ATOM 849 C CA . ASP A 1 107 ? -21.607 9.399 -25.235 1.00 49.31 107 ASP A CA 1
ATOM 850 C C . ASP A 1 107 ? -22.839 9.300 -26.156 1.00 49.31 107 ASP A C 1
ATOM 852 O O . ASP A 1 107 ? -22.844 8.611 -27.175 1.00 49.31 107 ASP A O 1
ATOM 856 N N . GLU A 1 108 ? -23.958 9.837 -25.673 1.00 48.69 108 GLU A N 1
ATOM 857 C CA . GLU A 1 108 ? -25.195 10.007 -26.413 1.00 48.69 108 GLU A CA 1
ATOM 858 C C . GLU A 1 108 ? -24.888 11.092 -27.441 1.00 48.69 108 GLU A C 1
ATOM 860 O O . GLU A 1 108 ? -24.835 12.280 -27.120 1.00 48.69 108 GLU A O 1
ATOM 865 N N . GLU A 1 109 ? -24.564 10.658 -28.663 1.00 57.97 109 GLU A N 1
ATOM 866 C CA . GLU A 1 109 ? -24.481 11.538 -29.823 1.00 57.97 109 GLU A CA 1
ATOM 867 C C . GLU A 1 109 ? -25.751 12.402 -29.860 1.00 57.97 109 GLU A C 1
ATOM 869 O O . GLU A 1 109 ? -26.855 11.848 -29.935 1.00 57.97 109 GLU A O 1
ATOM 874 N N . PRO A 1 110 ? -25.646 13.743 -29.822 1.00 55.81 110 PRO A N 1
ATOM 875 C CA . PRO A 1 110 ? -26.809 14.583 -30.025 1.00 55.81 110 PRO A CA 1
ATOM 876 C C . PRO A 1 110 ? -27.304 14.390 -31.462 1.00 55.81 110 PRO A C 1
ATOM 878 O O . PRO A 1 110 ? -26.688 14.826 -32.436 1.00 55.81 110 PRO A O 1
ATOM 881 N N . SER A 1 111 ? -28.430 13.688 -31.574 1.00 60.31 111 SER A N 1
ATOM 882 C CA . SER A 1 111 ? -29.285 13.700 -32.752 1.00 60.31 111 SER A CA 1
ATOM 883 C C . SER A 1 111 ? -30.042 15.027 -32.770 1.00 60.31 111 SER A C 1
ATOM 885 O O . SER A 1 111 ? -31.065 15.151 -32.107 1.00 60.31 111 SER A O 1
ATOM 887 N N . ASP A 1 112 ? -29.556 16.002 -33.537 1.00 59.34 112 ASP A N 1
ATOM 888 C CA . ASP A 1 112 ? -30.291 17.234 -33.851 1.00 59.34 112 ASP A CA 1
ATOM 889 C C . ASP A 1 112 ? -30.588 17.295 -35.359 1.00 59.34 112 ASP A C 1
ATOM 891 O O . ASP A 1 112 ? -29.780 17.701 -36.194 1.00 59.34 112 ASP A O 1
ATOM 895 N N . GLU A 1 113 ? -31.739 16.705 -35.677 1.00 56.16 113 GLU A N 1
ATOM 896 C CA . GLU A 1 113 ? -32.876 17.259 -36.425 1.00 56.16 113 GLU A CA 1
ATOM 897 C C . GLU A 1 113 ? -32.672 18.495 -37.348 1.00 56.16 113 GLU A C 1
ATOM 899 O O . GLU A 1 113 ? -32.214 19.563 -36.955 1.00 56.16 113 GLU A O 1
ATOM 904 N N . ASP A 1 114 ? -33.145 18.306 -38.587 1.00 54.78 114 ASP A N 1
ATOM 905 C CA . ASP A 1 114 ? -33.724 19.250 -39.553 1.00 54.78 114 ASP A CA 1
ATOM 906 C C . ASP A 1 114 ? -33.097 20.626 -39.839 1.00 54.78 114 ASP A C 1
ATOM 908 O O . ASP A 1 114 ? -33.195 21.587 -39.080 1.00 54.78 114 ASP A O 1
ATOM 912 N N . THR A 1 115 ? -32.736 20.815 -41.115 1.00 54.00 115 THR A N 1
ATOM 913 C CA . THR A 1 115 ? -33.178 22.017 -41.845 1.00 54.00 115 THR A CA 1
ATOM 914 C C . THR A 1 115 ? -33.665 21.668 -43.252 1.00 54.00 115 THR A C 1
ATOM 916 O O . THR A 1 115 ? -32.909 21.568 -44.218 1.00 54.00 115 THR A O 1
ATOM 919 N N . GLU A 1 116 ? -34.982 21.543 -43.378 1.00 56.47 116 GLU A N 1
ATOM 920 C CA . GLU A 1 116 ? -35.716 21.638 -44.635 1.00 56.47 116 GLU A CA 1
ATOM 921 C C . GLU A 1 116 ? -35.640 23.076 -45.208 1.00 56.47 116 GLU A C 1
ATOM 923 O O . GLU A 1 116 ? -36.034 24.036 -44.540 1.00 56.47 116 GLU A O 1
ATOM 928 N N . LYS A 1 117 ? -35.191 23.259 -46.468 1.00 55.00 117 LYS A N 1
ATOM 929 C CA . LYS A 1 117 ? -35.678 24.357 -47.342 1.00 55.00 117 LYS A CA 1
ATOM 930 C C . LYS A 1 117 ? -35.363 24.208 -48.844 1.00 55.00 117 LYS A C 1
ATOM 932 O O . LYS A 1 117 ? -34.341 24.650 -49.352 1.00 55.00 117 LYS A O 1
ATOM 937 N N . VAL A 1 118 ? -36.343 23.638 -49.546 1.00 57.97 118 VAL A N 1
ATOM 938 C CA . VAL A 1 118 ? -36.981 24.032 -50.827 1.00 57.97 118 VAL A CA 1
ATOM 939 C C . VAL A 1 118 ? -36.253 24.972 -51.821 1.00 57.97 118 VAL A C 1
ATOM 941 O O . VAL A 1 118 ? -35.979 26.128 -51.497 1.00 57.97 118 VAL A O 1
ATOM 944 N N . LYS A 1 119 ? -36.214 24.529 -53.101 1.00 48.97 119 LYS A N 1
ATOM 945 C CA . LYS A 1 119 ? -36.469 25.222 -54.415 1.00 48.97 119 LYS A CA 1
ATOM 946 C C . LYS A 1 119 ? -35.466 24.694 -55.463 1.00 48.97 119 LYS A C 1
ATOM 948 O O . LYS A 1 119 ? -34.306 24.557 -55.128 1.00 48.97 119 LYS A O 1
ATOM 953 N N . LYS A 1 120 ? -35.735 24.427 -56.748 1.00 54.00 120 LYS A N 1
ATOM 954 C CA . LYS A 1 120 ? -36.817 24.599 -57.751 1.00 54.00 120 LYS A CA 1
ATOM 955 C C . LYS A 1 120 ? -36.364 23.712 -58.946 1.00 54.00 120 LYS A C 1
ATOM 957 O O . LYS A 1 120 ? -35.171 23.653 -59.197 1.00 54.00 120 LYS A O 1
ATOM 962 N N . LYS A 1 121 ? -37.207 22.880 -59.566 1.00 52.44 121 LYS A N 1
ATOM 963 C CA . LYS A 1 121 ? -38.019 23.134 -60.783 1.00 52.44 121 LYS A CA 1
ATOM 964 C C . LYS A 1 121 ? -37.236 23.563 -62.052 1.00 52.44 121 LYS A C 1
A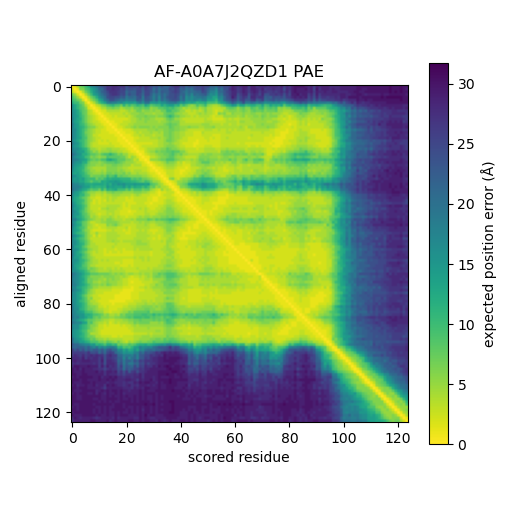TOM 966 O O . LYS A 1 121 ? -36.656 24.643 -62.041 1.00 52.44 121 LYS A O 1
ATOM 971 N N . GLY A 1 122 ? -37.409 22.789 -63.136 1.00 51.69 122 GLY A N 1
ATOM 972 C CA . GLY A 1 122 ? -37.182 23.141 -64.559 1.00 51.69 122 GLY A CA 1
ATOM 973 C C . GLY A 1 122 ? -36.216 22.168 -65.248 1.00 51.69 122 GLY A C 1
ATOM 974 O O . GLY A 1 122 ? -35.105 22.036 -64.755 1.00 51.69 122 GLY A O 1
ATOM 975 N N . GLU A 1 123 ? -36.655 21.313 -66.187 1.00 53.75 123 GLU A N 1
ATOM 976 C CA . GLU A 1 123 ? -36.734 21.594 -67.652 1.00 53.75 123 GLU A CA 1
ATOM 977 C C . GLU A 1 123 ? -35.328 21.870 -68.218 1.00 53.75 123 GLU A C 1
ATOM 979 O O . GLU A 1 123 ? -34.635 22.732 -67.693 1.00 53.75 123 GLU A O 1
ATOM 984 N N . GLU A 1 124 ? -34.788 21.221 -69.245 1.00 50.75 124 GLU A N 1
ATOM 985 C CA . GLU A 1 124 ? -35.233 20.286 -70.288 1.00 50.75 124 GLU A CA 1
ATOM 986 C C . GLU A 1 124 ? -33.950 19.649 -70.867 1.00 50.75 124 GLU A C 1
ATOM 988 O O . GLU A 1 124 ? -32.886 20.315 -70.787 1.00 50.75 124 GLU A O 1
#